Protein AF-A0A6V7W189-F1 (afdb_monomer)

Organism: Meloidogyne enterolobii (NCBI:txid390850)

pLDDT: mean 84.61, std 14.48, range [37.75, 97.0]

Sequence (142 aa):
MLSFCNDKYFLVFDYGCGKCDVLHPKNKCVDCDTGPLCNTEEFINKSKFCLWKTENMSKPVGMKRVCKDSCFVLRDKNGKVKLSCGKCLANNDTDCVECNTKYCNKESLVPKQCWGNNGTICKTSFETPCFVERMKNNTGID

Secondary structure (DSSP, 8-state):
-PPP-------SS---SS---SS--SS-B----SSTT---HHHHHHS-PPEEB-TT-SS-EE-SB--SS-EEEEE-TTS-EEEEES-----TT-EEEEE-STT---GGGSPEEEE-GGG-EEEE-TTS-------S-S----

Structure (mmCIF, N/CA/C/O backbone):
data_AF-A0A6V7W189-F1
#
_entry.id   AF-A0A6V7W189-F1
#
loop_
_atom_site.group_PDB
_atom_site.id
_atom_site.type_symbol
_atom_site.label_atom_id
_atom_site.label_alt_id
_atom_site.label_comp_id
_atom_site.label_asym_id
_atom_site.label_entity_id
_atom_site.label_seq_id
_atom_site.pdbx_PDB_ins_code
_atom_site.Cartn_x
_atom_site.Cartn_y
_atom_site.Cartn_z
_atom_site.occupancy
_atom_site.B_iso_or_equiv
_atom_site.auth_seq_id
_atom_site.auth_comp_id
_atom_site.auth_asym_id
_atom_site.auth_atom_id
_atom_site.pdbx_PDB_model_num
ATOM 1 N N . MET A 1 1 ? 33.769 1.623 -30.078 1.00 37.75 1 MET A N 1
ATOM 2 C CA . MET A 1 1 ? 33.622 2.624 -29.001 1.00 37.75 1 MET A CA 1
ATOM 3 C C . MET A 1 1 ? 32.171 2.545 -28.543 1.00 37.75 1 MET A C 1
ATOM 5 O O . MET A 1 1 ? 31.298 2.907 -29.318 1.00 37.75 1 MET A O 1
ATOM 9 N N . LEU A 1 2 ? 31.889 1.916 -27.397 1.00 42.19 2 LEU A N 1
ATOM 10 C CA . LEU A 1 2 ? 30.524 1.858 -26.860 1.00 42.19 2 LEU A CA 1
ATOM 11 C C . LEU A 1 2 ? 30.212 3.236 -26.271 1.00 42.19 2 LEU A C 1
ATOM 13 O O . LEU A 1 2 ? 30.966 3.716 -25.428 1.00 42.19 2 LEU A O 1
ATOM 17 N N . SER A 1 3 ? 29.167 3.892 -26.772 1.00 48.66 3 SER A N 1
ATOM 18 C CA . SER A 1 3 ? 28.699 5.157 -26.206 1.00 48.66 3 SER A CA 1
ATOM 19 C C . SER A 1 3 ? 28.114 4.888 -24.819 1.00 48.66 3 SER A C 1
ATOM 21 O O . SER A 1 3 ? 27.297 3.981 -24.652 1.00 48.66 3 SER A O 1
ATOM 23 N N . PHE A 1 4 ? 28.585 5.631 -23.820 1.00 54.16 4 PHE A N 1
ATOM 24 C CA . PHE A 1 4 ? 28.104 5.558 -22.446 1.00 54.16 4 PHE A CA 1
ATOM 25 C C . PHE A 1 4 ? 26.908 6.500 -22.307 1.00 54.16 4 PHE A C 1
ATOM 27 O O . PHE A 1 4 ? 27.005 7.663 -22.688 1.00 54.16 4 PHE A O 1
ATOM 34 N N . CYS A 1 5 ? 25.787 6.000 -21.776 1.00 55.62 5 CYS A N 1
ATOM 35 C CA . CYS A 1 5 ? 2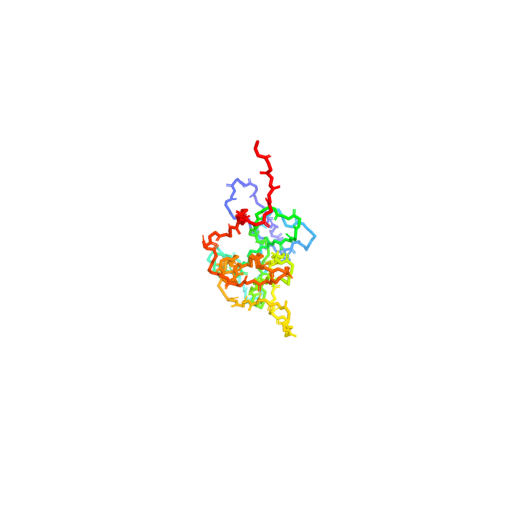4.604 6.804 -21.472 1.00 55.62 5 CYS A CA 1
ATOM 36 C C . CYS A 1 5 ? 24.998 7.995 -20.588 1.00 55.62 5 CYS A C 1
ATOM 38 O O . CYS A 1 5 ? 25.313 7.806 -19.414 1.00 55.62 5 CYS A O 1
ATOM 40 N N . ASN A 1 6 ? 25.009 9.206 -21.137 1.00 54.59 6 ASN A N 1
ATOM 41 C CA . ASN A 1 6 ? 24.989 10.424 -20.343 1.00 54.59 6 ASN A CA 1
ATOM 42 C C . ASN A 1 6 ? 24.537 11.590 -21.219 1.00 54.59 6 ASN A C 1
ATOM 44 O O . ASN A 1 6 ? 25.142 11.824 -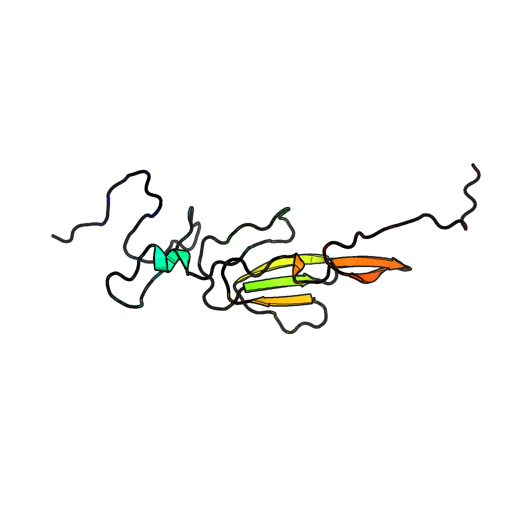22.257 1.00 54.59 6 ASN A O 1
ATOM 48 N N . ASP A 1 7 ? 23.522 12.325 -20.768 1.00 50.12 7 ASP A N 1
ATOM 49 C CA . ASP A 1 7 ? 23.608 13.781 -20.742 1.00 50.12 7 ASP A CA 1
ATOM 50 C C . ASP A 1 7 ? 22.628 14.369 -19.722 1.00 50.12 7 ASP A C 1
ATOM 52 O O . ASP A 1 7 ? 21.418 14.137 -19.733 1.00 50.12 7 ASP A O 1
ATOM 56 N N . LYS A 1 8 ? 23.216 15.143 -18.806 1.00 52.62 8 LYS A N 1
ATOM 57 C CA . LYS A 1 8 ? 22.559 15.933 -17.768 1.00 52.62 8 LYS A CA 1
ATOM 58 C C . LYS A 1 8 ? 21.697 17.023 -18.403 1.00 52.62 8 LYS A C 1
ATOM 60 O O . LYS A 1 8 ? 22.204 18.082 -18.761 1.00 52.62 8 LYS A O 1
ATOM 65 N N . TYR A 1 9 ? 20.389 16.826 -18.378 1.00 50.81 9 TYR A N 1
ATOM 66 C CA . TYR A 1 9 ? 19.412 17.912 -18.393 1.00 50.81 9 TYR A CA 1
ATOM 67 C C . TYR A 1 9 ? 18.425 17.709 -17.241 1.00 50.81 9 TYR A C 1
ATOM 69 O O . TYR A 1 9 ? 18.381 16.642 -16.628 1.00 50.81 9 TYR A O 1
ATOM 77 N N . PHE A 1 10 ? 17.645 18.739 -16.911 1.00 47.72 10 PHE A N 1
ATOM 78 C CA . PHE A 1 10 ? 16.499 18.618 -16.008 1.00 47.72 10 PHE A CA 1
ATOM 79 C C . PHE A 1 10 ? 15.421 17.770 -16.703 1.00 47.72 10 PHE A C 1
ATOM 81 O O . PHE A 1 10 ? 14.459 18.288 -17.262 1.00 47.72 10 PHE A O 1
ATOM 88 N N . LEU A 1 11 ? 15.651 16.461 -16.772 1.00 56.91 11 LEU A N 1
ATOM 89 C CA . LEU A 1 11 ? 14.781 15.510 -17.444 1.00 56.91 11 LEU A CA 1
ATOM 90 C C . LEU A 1 11 ? 13.795 14.932 -16.431 1.00 56.91 11 LEU A C 1
ATOM 92 O O . LEU A 1 11 ? 14.150 14.603 -15.299 1.00 56.91 11 LEU A O 1
ATOM 96 N N . VAL A 1 12 ? 12.540 14.796 -16.860 1.00 71.94 12 VAL A N 1
ATOM 97 C CA . VAL A 1 12 ? 11.480 14.118 -16.095 1.00 71.94 12 VAL A CA 1
ATOM 98 C C . VAL A 1 12 ? 11.808 12.625 -15.917 1.00 71.94 12 VAL A C 1
ATOM 100 O O . VAL A 1 12 ? 11.427 12.028 -14.909 1.00 71.94 12 VAL A O 1
ATOM 103 N N . PHE A 1 13 ? 12.568 12.048 -16.855 1.00 78.75 13 PHE A N 1
ATOM 104 C CA . PHE A 1 13 ? 13.028 10.661 -16.850 1.00 78.75 13 PHE A CA 1
ATOM 105 C C . PHE A 1 13 ? 14.521 10.580 -17.173 1.00 78.75 13 PHE A C 1
ATOM 107 O O . PHE A 1 13 ? 15.000 11.260 -18.077 1.00 78.75 13 PHE A O 1
ATOM 114 N N . ASP A 1 14 ? 15.234 9.730 -16.437 1.00 83.44 14 ASP A N 1
ATOM 115 C CA . ASP A 1 14 ? 16.640 9.405 -16.673 1.00 83.44 14 ASP A CA 1
ATOM 116 C C . ASP A 1 14 ? 16.738 7.936 -17.101 1.00 83.44 14 ASP A C 1
ATOM 118 O O . ASP A 1 14 ? 16.090 7.066 -16.508 1.00 83.44 14 ASP A O 1
ATOM 122 N N . TYR A 1 15 ? 17.512 7.672 -18.151 1.00 85.38 15 TYR A N 1
ATOM 123 C CA . TYR A 1 15 ? 17.601 6.373 -18.813 1.00 85.38 15 TYR A CA 1
ATOM 124 C C . TYR A 1 15 ? 19.037 5.867 -18.745 1.00 85.38 15 TYR A C 1
ATOM 126 O O . TYR A 1 15 ? 19.980 6.588 -19.061 1.00 85.38 15 TYR A O 1
ATOM 134 N N . GLY A 1 16 ? 19.217 4.597 -18.398 1.00 85.69 16 GLY A N 1
ATOM 135 C CA . GLY A 1 16 ? 20.548 4.016 -18.314 1.00 85.69 16 GLY A CA 1
ATOM 136 C C . GLY A 1 16 ? 20.536 2.498 -18.299 1.00 85.69 16 GLY A C 1
ATOM 137 O O . GLY A 1 16 ? 19.493 1.857 -18.426 1.00 85.69 16 GLY A O 1
ATOM 138 N N . CYS A 1 17 ? 21.730 1.939 -18.143 1.00 86.69 17 CYS A N 1
ATOM 139 C CA . CYS A 1 17 ? 21.960 0.505 -18.052 1.00 86.69 17 CYS A CA 1
ATOM 140 C C . CYS A 1 17 ? 22.080 0.054 -16.589 1.00 86.69 17 CYS A C 1
ATOM 142 O O . CYS A 1 17 ? 22.507 0.817 -15.724 1.00 86.69 17 CYS A O 1
ATOM 144 N N . GLY A 1 18 ? 21.801 -1.226 -16.338 1.00 86.00 18 GLY A N 1
ATOM 145 C CA . GLY A 1 18 ? 21.944 -1.846 -15.020 1.00 86.00 18 GLY A CA 1
ATOM 146 C C . GLY A 1 18 ? 20.637 -1.898 -14.232 1.00 86.00 18 GLY A C 1
ATOM 147 O O . GLY A 1 18 ? 19.555 -1.702 -14.779 1.00 86.00 18 GLY A O 1
ATOM 148 N N . LYS A 1 19 ? 20.748 -2.226 -12.941 1.00 85.81 19 LYS A N 1
ATOM 149 C CA . LYS A 1 19 ? 19.609 -2.268 -12.018 1.00 85.81 19 LYS A CA 1
ATOM 150 C C . LYS A 1 19 ? 19.514 -0.957 -11.249 1.00 85.81 19 LYS A C 1
ATOM 152 O O . LYS A 1 19 ? 20.530 -0.340 -10.936 1.00 85.81 19 LYS A O 1
ATOM 157 N N . CYS A 1 20 ? 18.304 -0.590 -10.861 1.00 83.94 20 CYS A N 1
ATOM 158 C CA . CYS A 1 20 ? 18.021 0.393 -9.841 1.00 83.94 20 CYS A CA 1
ATOM 159 C C . CYS A 1 20 ? 18.914 0.140 -8.623 1.00 83.94 20 CYS A C 1
ATOM 161 O O . CYS A 1 20 ? 19.127 -1.007 -8.216 1.00 83.94 20 CYS A O 1
ATOM 163 N N . ASP A 1 21 ? 19.380 1.209 -7.984 1.00 73.25 21 ASP A N 1
ATOM 164 C CA . ASP A 1 21 ? 20.149 1.112 -6.744 1.00 73.25 21 ASP A CA 1
ATOM 165 C C . ASP A 1 21 ? 19.240 0.675 -5.584 1.00 73.25 21 ASP A C 1
ATOM 167 O O . ASP A 1 21 ? 18.110 1.163 -5.433 1.00 73.25 21 ASP A O 1
ATOM 171 N N . VAL A 1 22 ? 19.680 -0.352 -4.853 1.00 62.09 22 VAL A N 1
ATOM 172 C CA . VAL A 1 22 ? 18.934 -1.054 -3.795 1.00 62.09 22 VAL A CA 1
ATOM 173 C C . VAL A 1 22 ? 18.961 -0.279 -2.494 1.00 62.09 22 VAL A C 1
ATOM 175 O O . VAL A 1 22 ? 18.016 -0.382 -1.715 1.00 62.09 22 VAL A O 1
ATOM 178 N N . LEU A 1 23 ? 20.007 0.516 -2.278 1.00 51.78 23 LEU A N 1
ATOM 179 C CA . LEU A 1 23 ? 20.241 1.129 -0.985 1.00 51.78 23 LEU A CA 1
ATOM 180 C C . LEU A 1 23 ? 19.390 2.388 -0.832 1.00 51.78 23 LEU A C 1
ATOM 182 O O . LEU A 1 23 ? 18.564 2.427 0.075 1.00 51.78 23 LEU A O 1
ATOM 186 N N . HIS A 1 24 ? 19.461 3.360 -1.750 1.00 52.66 24 HIS A N 1
ATOM 187 C CA . HIS A 1 24 ? 18.696 4.610 -1.621 1.00 52.66 24 HIS A CA 1
ATOM 188 C C . HIS A 1 24 ? 18.276 5.219 -2.971 1.00 52.66 24 HIS A C 1
ATOM 190 O O . HIS A 1 24 ? 18.857 6.217 -3.408 1.00 52.66 24 HIS A O 1
ATOM 196 N N . PRO A 1 25 ? 17.221 4.711 -3.634 1.00 62.19 25 PRO A N 1
ATOM 197 C CA . PRO A 1 25 ? 16.702 5.378 -4.821 1.00 62.19 25 PRO A CA 1
ATOM 198 C C . PRO A 1 25 ? 16.246 6.801 -4.453 1.00 62.19 25 PRO A C 1
ATOM 200 O O . PRO A 1 25 ? 15.433 7.010 -3.546 1.00 62.19 25 PRO A O 1
ATOM 203 N N . LYS A 1 26 ? 16.780 7.818 -5.136 1.00 70.81 26 LYS A N 1
ATOM 204 C CA . LYS A 1 26 ? 16.322 9.211 -4.978 1.00 70.81 26 LYS A CA 1
ATOM 205 C C . LYS A 1 26 ? 14.964 9.418 -5.653 1.00 70.81 26 LYS A C 1
ATOM 207 O O . LYS A 1 26 ? 14.094 10.048 -5.057 1.00 70.81 26 LYS A O 1
ATOM 212 N N . ASN A 1 27 ? 14.759 8.767 -6.798 1.00 81.94 27 ASN A N 1
ATOM 213 C CA . ASN A 1 27 ? 13.568 8.851 -7.644 1.00 81.94 27 ASN A CA 1
ATOM 214 C C . ASN A 1 27 ? 12.925 7.473 -7.855 1.00 81.94 27 ASN A C 1
ATOM 216 O O . ASN A 1 27 ? 13.490 6.454 -7.455 1.00 81.94 27 ASN A O 1
ATOM 220 N N . LYS A 1 28 ? 11.737 7.441 -8.472 1.00 88.06 28 LYS A N 1
ATOM 221 C CA . LYS A 1 28 ? 11.106 6.182 -8.889 1.00 88.06 28 LYS A CA 1
ATOM 222 C C . LYS A 1 28 ? 11.982 5.488 -9.925 1.00 88.06 28 LYS A C 1
ATOM 224 O O . LYS A 1 28 ? 12.478 6.143 -10.832 1.00 88.06 28 LYS A O 1
ATOM 229 N N . CYS A 1 29 ? 12.141 4.182 -9.786 1.00 88.44 29 CYS A N 1
ATOM 230 C CA . CYS A 1 29 ? 13.005 3.389 -10.639 1.00 88.44 29 CYS A CA 1
ATOM 231 C C . CYS A 1 29 ? 12.409 1.993 -10.848 1.00 88.44 29 CYS A C 1
ATOM 233 O O . CYS A 1 29 ? 11.815 1.418 -9.926 1.00 88.44 29 CYS A O 1
ATOM 235 N N . VAL A 1 30 ? 12.558 1.469 -12.065 1.00 89.88 30 VAL A N 1
ATOM 236 C CA . VAL A 1 30 ? 12.108 0.132 -12.461 1.00 89.88 30 VAL A CA 1
ATOM 237 C C . VAL A 1 30 ? 13.187 -0.521 -13.315 1.00 89.88 30 VAL A C 1
ATOM 239 O O . VAL A 1 30 ? 13.644 0.075 -14.286 1.00 89.88 30 VAL A O 1
ATOM 242 N N . ASP A 1 31 ? 13.550 -1.750 -12.961 1.00 89.88 31 ASP A N 1
ATOM 243 C CA . ASP A 1 31 ? 14.388 -2.610 -13.796 1.00 89.88 31 ASP A CA 1
ATOM 244 C C . ASP A 1 31 ? 13.519 -3.219 -14.900 1.00 89.88 31 ASP A C 1
ATOM 246 O O . ASP A 1 31 ? 12.435 -3.731 -14.607 1.00 89.88 31 ASP A O 1
ATOM 250 N N . CYS A 1 32 ? 13.988 -3.207 -16.146 1.00 88.75 32 CYS A N 1
ATOM 251 C CA . CYS A 1 32 ? 13.344 -3.925 -17.241 1.00 88.75 32 CYS A CA 1
ATOM 252 C C . CYS A 1 32 ? 14.331 -4.919 -17.864 1.00 88.75 32 CYS A C 1
ATOM 254 O O . CYS A 1 32 ? 15.485 -4.588 -18.125 1.00 88.75 32 CYS A O 1
ATOM 256 N N . ASP A 1 33 ? 13.878 -6.154 -18.064 1.00 89.38 33 ASP A N 1
ATOM 257 C CA . ASP A 1 33 ? 14.652 -7.260 -18.641 1.00 89.38 33 ASP A CA 1
ATOM 258 C C . ASP A 1 33 ? 13.859 -8.026 -19.716 1.00 89.38 33 ASP A C 1
ATOM 260 O O . ASP A 1 33 ? 14.262 -9.098 -20.159 1.00 89.38 33 ASP A O 1
ATOM 264 N N . THR A 1 34 ? 12.741 -7.458 -20.177 1.00 88.19 34 THR A N 1
ATOM 265 C CA . THR A 1 34 ? 11.815 -8.086 -21.132 1.00 88.19 34 THR A CA 1
ATOM 266 C C . THR A 1 34 ? 12.272 -8.018 -22.592 1.00 88.19 34 THR A C 1
ATOM 268 O O . THR A 1 34 ? 11.623 -8.604 -23.456 1.00 88.19 34 THR A O 1
ATOM 271 N N . GLY A 1 35 ? 13.369 -7.315 -22.890 1.00 91.44 35 GLY A N 1
ATOM 272 C CA . GLY A 1 35 ? 13.946 -7.212 -24.231 1.00 91.44 35 GLY A CA 1
ATOM 273 C C . GLY A 1 35 ? 14.738 -5.919 -24.455 1.00 91.44 35 GLY A C 1
ATOM 274 O O . GLY A 1 35 ? 14.834 -5.084 -23.553 1.00 91.44 35 GLY A O 1
ATOM 275 N N . PRO A 1 36 ? 15.317 -5.729 -25.654 1.00 93.06 36 PRO A N 1
ATOM 276 C CA . PRO A 1 36 ? 15.981 -4.481 -26.020 1.00 93.06 36 PRO A CA 1
ATOM 277 C C . PRO A 1 36 ? 15.027 -3.283 -25.925 1.00 93.06 36 PRO A C 1
ATOM 279 O O . PRO A 1 36 ? 13.850 -3.405 -26.255 1.00 93.06 36 PRO A O 1
ATOM 282 N N . LEU A 1 37 ? 15.548 -2.118 -25.519 1.00 91.50 37 LEU A N 1
ATOM 283 C CA . LEU A 1 37 ? 14.800 -0.849 -25.451 1.00 91.50 37 LEU A CA 1
ATOM 284 C C . LEU A 1 37 ? 13.531 -0.905 -24.565 1.00 91.50 37 LEU A C 1
ATOM 286 O O . LEU A 1 37 ? 12.564 -0.187 -24.806 1.00 91.50 37 LEU A O 1
ATOM 290 N N . CYS A 1 38 ? 13.521 -1.749 -23.527 1.00 93.25 38 CYS A N 1
ATOM 291 C CA . CYS A 1 38 ? 12.371 -1.927 -22.631 1.00 93.25 38 CYS A CA 1
ATOM 292 C C . CYS A 1 38 ? 12.122 -0.758 -21.657 1.00 93.25 38 CYS A C 1
ATOM 294 O O . CYS A 1 38 ? 11.052 -0.667 -21.053 1.00 93.25 38 CYS A O 1
ATOM 296 N N . ASN A 1 39 ? 13.101 0.128 -21.466 1.00 91.25 39 ASN A N 1
ATOM 297 C CA . ASN A 1 39 ? 13.097 1.188 -20.459 1.00 91.25 39 ASN A CA 1
ATOM 298 C C . ASN A 1 39 ? 12.354 2.434 -20.960 1.00 91.25 39 ASN A C 1
ATOM 300 O O . ASN A 1 39 ? 12.946 3.495 -21.113 1.00 91.25 39 ASN A O 1
ATOM 304 N N . THR A 1 40 ? 11.053 2.307 -21.226 1.00 91.69 40 THR A N 1
ATOM 305 C CA . THR A 1 40 ? 10.208 3.399 -21.737 1.00 91.69 40 THR A CA 1
ATOM 306 C C . THR A 1 40 ? 9.470 4.150 -20.621 1.00 91.69 40 THR A C 1
ATOM 308 O O . THR A 1 40 ? 9.240 3.619 -19.530 1.00 91.69 40 THR A O 1
ATOM 311 N N . GLU A 1 41 ? 9.021 5.380 -20.897 1.00 91.69 41 GLU A N 1
ATOM 312 C CA . GLU A 1 41 ? 8.167 6.149 -19.971 1.00 91.69 41 GLU A CA 1
ATOM 313 C C . GLU A 1 41 ? 6.863 5.416 -19.647 1.00 91.69 41 GLU A C 1
ATOM 315 O O . GLU A 1 41 ? 6.396 5.399 -18.506 1.00 91.69 41 GLU A O 1
ATOM 320 N N . GLU A 1 42 ? 6.266 4.779 -20.653 1.00 91.56 42 GLU A N 1
ATOM 321 C CA . GLU A 1 42 ? 5.055 3.984 -20.486 1.00 91.56 42 GLU A CA 1
ATOM 322 C C . GLU A 1 42 ? 5.281 2.845 -19.487 1.00 91.56 42 GLU A C 1
ATOM 324 O O . GLU A 1 42 ? 4.449 2.625 -18.601 1.00 91.56 42 GLU A O 1
ATOM 329 N N . PHE A 1 43 ? 6.429 2.169 -19.581 1.00 91.00 43 PHE A N 1
ATOM 330 C CA . PHE A 1 43 ? 6.777 1.059 -18.708 1.00 91.00 43 PHE A CA 1
ATOM 331 C C . PHE A 1 43 ? 6.843 1.492 -17.240 1.00 91.00 43 PHE A C 1
ATOM 333 O O . PHE A 1 43 ? 6.157 0.912 -16.392 1.00 91.00 43 PHE A O 1
ATOM 340 N N . ILE A 1 44 ? 7.577 2.562 -16.914 1.00 89.38 44 ILE A N 1
ATOM 341 C CA . ILE A 1 44 ? 7.630 3.080 -15.536 1.00 89.38 44 ILE A CA 1
ATOM 342 C C . ILE A 1 44 ? 6.274 3.637 -15.075 1.00 89.38 44 ILE A C 1
ATOM 344 O O . ILE A 1 44 ? 5.891 3.471 -13.915 1.00 89.38 44 ILE A O 1
ATOM 348 N N . ASN A 1 45 ? 5.493 4.252 -15.963 1.00 88.69 45 ASN A N 1
ATOM 349 C CA . ASN A 1 45 ? 4.195 4.809 -15.595 1.00 88.69 45 ASN A CA 1
ATOM 350 C C . ASN A 1 45 ? 3.156 3.729 -15.270 1.00 88.69 45 ASN A C 1
ATOM 352 O O . ASN A 1 45 ? 2.397 3.914 -14.308 1.00 88.69 45 ASN A O 1
ATOM 356 N N . LYS A 1 46 ? 3.164 2.609 -16.003 1.00 88.56 46 LYS A N 1
ATOM 357 C CA . LYS A 1 46 ? 2.297 1.437 -15.778 1.00 88.56 46 LYS A CA 1
ATOM 358 C C . LYS A 1 46 ? 2.818 0.482 -14.701 1.00 88.56 46 LYS A C 1
ATOM 360 O O . LYS A 1 46 ? 2.064 -0.360 -14.216 1.00 88.56 46 LYS A O 1
ATOM 365 N N . SER A 1 47 ? 4.077 0.624 -14.296 1.00 90.00 47 SER A N 1
ATOM 366 C CA . SER A 1 47 ? 4.687 -0.213 -13.266 1.00 90.00 47 SER A CA 1
ATOM 367 C C . SER A 1 47 ? 3.985 -0.103 -11.908 1.00 90.00 47 SER A C 1
ATOM 369 O O . SER A 1 47 ? 3.513 0.958 -11.481 1.00 90.00 47 SER A O 1
ATOM 371 N N . LYS A 1 48 ? 3.933 -1.236 -11.203 1.00 90.62 48 LYS A N 1
ATOM 372 C CA . LYS A 1 48 ? 3.247 -1.398 -9.917 1.00 90.62 48 LYS A CA 1
ATOM 373 C C . LYS A 1 48 ? 4.076 -0.840 -8.761 1.00 90.62 48 LYS A C 1
ATOM 375 O O . LYS A 1 48 ? 4.890 -1.536 -8.163 1.00 90.62 48 LYS A O 1
ATOM 380 N N . PHE A 1 49 ? 3.852 0.419 -8.417 1.00 93.31 49 PHE A N 1
ATOM 381 C CA . PHE A 1 49 ? 4.371 0.998 -7.176 1.00 93.31 49 PHE A CA 1
ATOM 382 C C . PHE A 1 49 ? 3.324 0.897 -6.073 1.00 93.31 49 PHE A C 1
ATOM 384 O O . PHE A 1 49 ? 2.163 1.206 -6.321 1.00 93.31 49 PHE A O 1
ATOM 391 N N . CYS A 1 50 ? 3.724 0.538 -4.856 1.00 95.56 50 CYS A N 1
ATOM 392 C CA . CYS A 1 50 ? 2.842 0.565 -3.690 1.00 95.56 50 CYS A CA 1
ATOM 393 C C . CYS A 1 50 ? 3.066 1.825 -2.851 1.00 95.56 50 CYS A C 1
ATOM 395 O O . CYS A 1 50 ? 4.067 2.534 -2.995 1.00 95.56 50 CYS A O 1
ATOM 397 N N . LEU A 1 51 ? 2.121 2.122 -1.967 1.00 96.25 51 LEU A N 1
ATOM 398 C CA . LEU A 1 51 ? 2.351 3.025 -0.848 1.00 96.25 51 LEU A CA 1
ATOM 399 C C . LEU A 1 51 ? 3.147 2.293 0.238 1.00 96.25 51 LEU A C 1
ATOM 401 O O . LEU A 1 51 ? 2.996 1.083 0.421 1.00 96.25 51 LEU A O 1
ATOM 405 N N . TRP A 1 52 ? 3.962 3.045 0.971 1.00 94.62 52 TRP A N 1
ATOM 406 C CA . TRP A 1 52 ? 4.725 2.584 2.121 1.00 94.62 52 TRP A CA 1
ATOM 407 C C . TRP A 1 52 ? 4.447 3.450 3.342 1.00 94.62 52 TRP A C 1
ATOM 409 O O . TRP A 1 52 ? 4.390 4.679 3.255 1.00 94.62 52 TRP A O 1
ATOM 419 N N . LYS A 1 53 ? 4.254 2.788 4.479 1.00 94.25 53 LYS A N 1
ATOM 420 C CA . LYS A 1 53 ? 4.045 3.410 5.785 1.00 94.25 53 LYS A CA 1
ATOM 421 C C . LYS A 1 53 ? 4.500 2.435 6.862 1.00 94.25 53 LYS A C 1
ATOM 423 O O . LYS A 1 53 ? 4.156 1.251 6.803 1.00 94.25 53 LYS A O 1
ATOM 428 N N . THR A 1 54 ? 5.234 2.945 7.841 1.00 88.75 54 THR A N 1
ATOM 429 C CA . THR A 1 54 ? 5.520 2.259 9.104 1.00 88.75 54 THR A CA 1
ATOM 430 C C . THR A 1 54 ? 4.765 2.937 10.243 1.00 88.75 54 THR A C 1
ATOM 432 O O . THR A 1 54 ? 4.213 4.025 10.078 1.00 88.75 54 THR A O 1
ATOM 435 N N . GLU A 1 55 ? 4.767 2.314 11.417 1.00 81.25 55 GLU A N 1
ATOM 436 C CA . GLU A 1 55 ? 4.131 2.850 12.627 1.00 81.25 55 GLU A CA 1
ATOM 437 C C . GLU A 1 55 ? 4.624 4.253 13.028 1.00 81.25 55 GLU A C 1
ATOM 439 O O . GLU A 1 55 ? 3.866 5.017 13.615 1.00 81.25 55 GLU A O 1
ATOM 444 N N . ASN A 1 56 ? 5.852 4.623 12.649 1.00 84.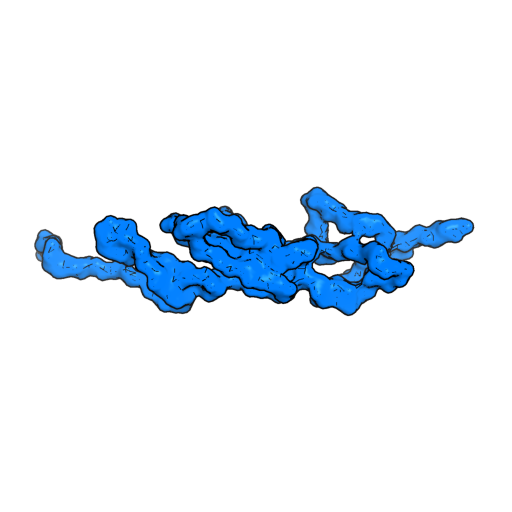00 56 ASN A N 1
ATOM 445 C CA . ASN A 1 56 ? 6.468 5.909 12.994 1.00 84.00 56 ASN A CA 1
ATOM 446 C C . ASN A 1 56 ? 6.164 7.025 11.978 1.00 84.00 56 ASN A C 1
ATOM 448 O O . ASN A 1 56 ? 6.642 8.149 12.125 1.00 84.00 56 ASN A O 1
ATOM 452 N N . MET A 1 57 ? 5.408 6.731 10.917 1.00 90.00 57 MET A N 1
ATOM 453 C CA . MET A 1 57 ? 5.119 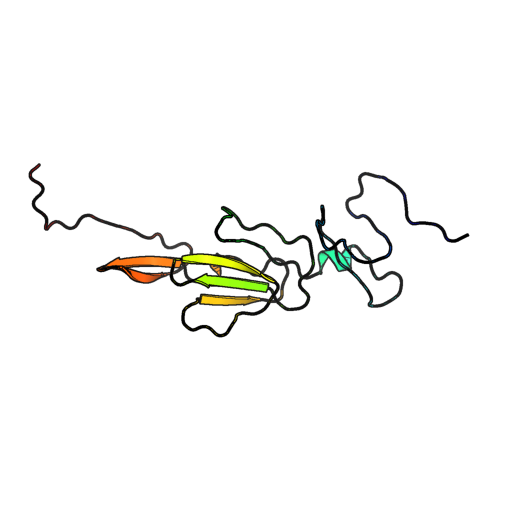7.682 9.846 1.00 90.00 57 MET A CA 1
ATOM 454 C C . MET A 1 57 ? 3.714 8.263 9.983 1.00 90.00 57 MET A C 1
ATOM 456 O O . MET A 1 57 ? 2.720 7.536 9.994 1.00 90.00 57 MET A O 1
ATOM 460 N N . SER A 1 58 ? 3.620 9.593 9.977 1.00 87.56 58 SER A N 1
ATOM 461 C CA . SER A 1 58 ? 2.335 10.302 10.025 1.00 87.56 58 SER A CA 1
ATOM 462 C C . SER A 1 58 ? 1.499 10.109 8.756 1.00 87.56 58 SER A C 1
ATOM 464 O O . SER A 1 58 ? 0.271 10.095 8.820 1.00 87.56 58 SER A O 1
ATOM 466 N N . LYS A 1 59 ? 2.144 9.938 7.595 1.00 90.94 59 LYS A N 1
ATOM 467 C CA . LYS A 1 59 ? 1.489 9.781 6.289 1.00 90.94 59 LYS A CA 1
ATOM 468 C C . LYS A 1 59 ? 2.199 8.723 5.441 1.00 90.94 59 LYS A C 1
ATOM 470 O O . LYS A 1 59 ? 3.416 8.576 5.561 1.00 90.94 59 LYS A O 1
ATOM 475 N N . PRO A 1 60 ? 1.471 7.995 4.577 1.00 93.69 60 PRO A N 1
ATOM 476 C CA . PRO A 1 60 ? 2.091 7.089 3.623 1.00 93.69 60 PRO A CA 1
ATOM 477 C C . PRO A 1 60 ? 2.862 7.863 2.547 1.00 93.69 60 PRO A C 1
ATOM 479 O O . PRO A 1 60 ? 2.470 8.960 2.149 1.00 93.69 60 PRO A O 1
ATOM 482 N N . VAL A 1 61 ? 3.928 7.258 2.033 1.00 93.00 61 VAL A N 1
ATOM 483 C CA . VAL A 1 61 ? 4.705 7.769 0.894 1.00 93.00 61 VAL A CA 1
ATOM 484 C C . VAL A 1 61 ? 4.678 6.759 -0.245 1.00 93.00 61 VAL A C 1
ATOM 486 O O . VAL A 1 61 ? 4.564 5.556 -0.023 1.00 93.00 61 VAL A O 1
ATOM 489 N N . GLY A 1 62 ? 4.788 7.224 -1.488 1.00 91.31 62 GLY A N 1
ATOM 490 C CA . GLY A 1 62 ? 4.934 6.317 -2.624 1.00 91.31 62 GLY A CA 1
ATOM 491 C C . GLY A 1 62 ? 6.297 5.628 -2.591 1.00 91.31 62 GLY A C 1
ATOM 492 O O . GLY A 1 62 ? 7.325 6.301 -2.510 1.00 91.31 62 GLY A O 1
ATOM 493 N N . MET A 1 63 ? 6.320 4.298 -2.695 1.00 89.62 63 MET A N 1
ATOM 494 C CA . MET A 1 63 ? 7.573 3.569 -2.867 1.00 89.62 63 MET A CA 1
ATOM 495 C C . MET A 1 63 ? 8.260 4.006 -4.157 1.00 89.62 63 MET A C 1
ATOM 497 O O . MET A 1 63 ? 7.620 4.311 -5.167 1.00 89.62 63 MET A O 1
ATOM 501 N N . LYS A 1 64 ? 9.590 4.022 -4.107 1.00 88.12 64 LYS A N 1
ATOM 502 C CA . LYS A 1 64 ? 10.446 4.397 -5.235 1.00 88.12 64 LYS A CA 1
ATOM 503 C C . LYS A 1 64 ? 10.861 3.205 -6.094 1.00 88.12 64 LYS A C 1
ATOM 505 O O . LYS A 1 64 ? 11.440 3.396 -7.153 1.00 88.12 64 LYS A O 1
ATOM 510 N N . ARG A 1 65 ? 10.545 1.986 -5.662 1.00 85.44 65 ARG A N 1
ATOM 511 C CA . ARG A 1 65 ? 10.768 0.751 -6.415 1.00 85.44 65 ARG A CA 1
ATOM 512 C C . ARG A 1 65 ? 9.454 0.059 -6.705 1.00 85.44 65 ARG A C 1
ATOM 514 O O . ARG A 1 65 ? 8.514 0.160 -5.913 1.00 85.44 65 ARG A O 1
ATOM 521 N N . VAL A 1 66 ? 9.426 -0.640 -7.833 1.00 88.44 66 VAL A N 1
ATOM 522 C CA . VAL A 1 66 ? 8.305 -1.495 -8.210 1.00 88.44 66 VAL A CA 1
ATOM 523 C C . VAL A 1 66 ? 8.186 -2.671 -7.238 1.00 88.44 66 VAL A C 1
ATOM 525 O O . VAL A 1 66 ? 9.190 -3.226 -6.787 1.00 88.44 66 VAL A O 1
ATOM 528 N N . CYS A 1 67 ? 6.957 -3.067 -6.936 1.00 87.69 67 CYS A N 1
ATOM 529 C CA . CYS A 1 67 ? 6.662 -4.299 -6.223 1.00 87.69 67 CYS A CA 1
ATOM 530 C C . CYS A 1 67 ? 6.366 -5.389 -7.255 1.00 87.69 67 CYS A C 1
ATOM 532 O O . CYS A 1 67 ? 5.486 -5.217 -8.098 1.00 87.69 67 CYS A O 1
ATOM 534 N N . LYS A 1 68 ? 7.122 -6.493 -7.211 1.00 82.25 68 LYS A N 1
ATOM 535 C CA . LYS A 1 68 ? 6.982 -7.593 -8.181 1.00 82.25 68 LYS A CA 1
ATOM 536 C C . LYS A 1 68 ? 5.694 -8.399 -7.979 1.00 82.25 68 LYS A C 1
ATOM 538 O O . LYS A 1 68 ? 5.087 -8.811 -8.962 1.00 82.25 68 LYS A O 1
ATOM 543 N N . ASP A 1 69 ? 5.270 -8.559 -6.727 1.00 84.88 69 ASP A N 1
ATOM 544 C CA . ASP A 1 69 ? 4.052 -9.286 -6.358 1.00 84.88 69 ASP A CA 1
ATOM 545 C C . ASP A 1 69 ? 2.829 -8.343 -6.316 1.00 84.88 69 ASP A C 1
ATOM 547 O O . ASP A 1 69 ? 2.396 -7.798 -7.336 1.00 84.88 69 ASP A O 1
ATOM 551 N N . SER A 1 70 ? 2.287 -8.137 -5.115 1.00 93.19 70 SER A N 1
ATOM 552 C CA . SER A 1 70 ? 1.137 -7.300 -4.779 1.00 93.19 70 SER A CA 1
ATOM 553 C C . SER A 1 70 ? 1.535 -6.167 -3.829 1.00 93.19 70 SER A C 1
ATOM 555 O O . SER A 1 70 ? 2.653 -6.116 -3.306 1.00 93.19 70 SER A O 1
ATOM 557 N N . CYS A 1 71 ? 0.607 -5.248 -3.597 1.00 96.38 71 CYS A N 1
ATOM 558 C CA . CYS A 1 71 ? 0.628 -4.339 -2.462 1.00 96.38 71 CYS A CA 1
ATOM 559 C C . CYS A 1 71 ? -0.266 -4.892 -1.357 1.00 96.38 71 CYS A C 1
ATOM 561 O O . CYS A 1 71 ? -1.306 -5.478 -1.656 1.00 96.38 71 CYS A O 1
ATOM 563 N N . PHE A 1 72 ? 0.061 -4.598 -0.101 1.00 96.12 72 PHE A N 1
ATOM 564 C CA . PHE A 1 72 ? -0.868 -4.809 1.001 1.00 96.12 72 PHE A CA 1
ATOM 565 C C . PHE A 1 72 ? -1.004 -3.571 1.883 1.00 96.12 72 PHE A C 1
ATOM 567 O O . PHE A 1 72 ? -0.105 -2.720 1.969 1.00 96.12 72 PHE A O 1
ATOM 574 N N . VAL A 1 73 ? -2.146 -3.498 2.552 1.00 96.12 73 VAL A N 1
ATOM 575 C CA . VAL A 1 73 ? -2.394 -2.643 3.707 1.00 96.12 73 VAL A CA 1
ATOM 576 C C . VAL A 1 73 ? -2.888 -3.521 4.843 1.00 96.12 73 VAL A C 1
ATOM 578 O O . VAL A 1 73 ? -3.732 -4.388 4.639 1.00 96.12 73 VAL A O 1
ATOM 581 N N . LEU A 1 74 ? -2.325 -3.309 6.025 1.00 94.88 74 LEU A N 1
ATOM 582 C CA . LEU A 1 74 ? -2.621 -4.080 7.220 1.00 94.88 74 LEU A CA 1
ATOM 583 C C . LEU A 1 74 ? -2.857 -3.135 8.390 1.00 94.88 74 LEU A C 1
ATOM 585 O O . LEU A 1 74 ? -2.071 -2.206 8.582 1.00 94.88 74 LEU A O 1
ATOM 589 N N . ARG A 1 75 ? -3.897 -3.400 9.182 1.00 93.62 75 ARG A N 1
ATOM 590 C CA . ARG A 1 75 ? -4.085 -2.827 10.516 1.00 93.62 75 ARG A CA 1
ATOM 591 C C . ARG A 1 75 ? -3.967 -3.937 11.556 1.00 93.62 75 ARG A C 1
ATOM 593 O O . ARG A 1 75 ? -4.645 -4.958 11.451 1.00 93.62 75 ARG A O 1
ATOM 600 N N . ASP A 1 76 ? -3.082 -3.745 12.528 1.00 91.75 76 ASP A N 1
ATOM 601 C CA . ASP A 1 76 ? -2.921 -4.684 13.637 1.00 91.75 76 ASP A CA 1
ATOM 602 C C . ASP A 1 76 ? -4.002 -4.490 14.715 1.00 91.75 76 ASP A C 1
ATOM 604 O O . ASP A 1 76 ? -4.828 -3.578 14.647 1.00 91.75 76 ASP A O 1
ATOM 608 N N . LYS A 1 77 ? -3.999 -5.354 15.732 1.00 89.94 77 LYS A N 1
ATOM 609 C CA . LYS A 1 77 ? -4.930 -5.288 16.870 1.00 89.94 77 LYS A CA 1
ATOM 610 C C . LYS A 1 77 ? -4.810 -4.031 17.744 1.00 89.94 77 LYS A C 1
ATOM 612 O O . LYS A 1 77 ? -5.688 -3.784 18.561 1.00 89.94 77 LYS A O 1
ATOM 617 N N . ASN A 1 78 ? -3.729 -3.264 17.596 1.00 89.69 78 ASN A N 1
ATOM 618 C CA . ASN A 1 78 ? -3.472 -2.028 18.337 1.00 89.69 78 ASN A CA 1
ATOM 619 C C . ASN A 1 78 ? -3.786 -0.782 17.491 1.00 89.69 78 ASN A C 1
ATOM 621 O O . ASN A 1 78 ? -3.421 0.333 17.865 1.00 89.69 78 ASN A O 1
ATOM 625 N N . GLY A 1 79 ? -4.394 -0.956 16.316 1.00 90.56 79 GLY A N 1
ATOM 626 C CA . GLY A 1 79 ? -4.720 0.126 15.398 1.00 90.56 79 GLY A CA 1
ATOM 627 C C . GLY A 1 79 ? -3.551 0.618 14.551 1.00 90.56 79 GLY A C 1
ATOM 628 O O . GLY A 1 79 ? -3.751 1.544 13.759 1.00 90.56 79 GLY A O 1
ATOM 629 N N . LYS A 1 80 ? -2.358 0.018 14.651 1.00 92.12 80 LYS A N 1
ATOM 630 C CA . LYS A 1 80 ? -1.191 0.425 13.859 1.00 92.12 80 LYS A CA 1
ATOM 631 C C . LYS A 1 80 ? -1.335 -0.052 12.425 1.00 92.12 80 LYS A C 1
ATOM 633 O O . LYS A 1 80 ? -1.736 -1.184 12.169 1.00 92.12 80 LYS A O 1
ATOM 638 N N . VAL A 1 81 ? -0.967 0.813 11.482 1.00 93.06 81 VAL A N 1
ATOM 639 C CA . VAL A 1 81 ? -1.124 0.550 10.049 1.00 93.06 81 VAL A CA 1
ATOM 640 C C . VAL A 1 81 ? 0.224 0.384 9.371 1.00 93.06 81 VAL A C 1
ATOM 642 O O . VAL A 1 81 ? 1.114 1.221 9.526 1.00 93.06 81 VAL A O 1
ATOM 645 N N . LYS A 1 82 ? 0.335 -0.659 8.549 1.00 94.69 82 LYS A N 1
ATOM 646 C CA . LYS A 1 82 ? 1.478 -0.926 7.679 1.00 94.69 82 LYS A CA 1
ATOM 647 C C . LYS A 1 82 ? 1.033 -1.002 6.223 1.00 94.69 82 LYS A C 1
ATOM 649 O O . LYS A 1 82 ? 0.050 -1.662 5.901 1.00 94.69 82 LYS A O 1
ATOM 654 N N . LEU A 1 83 ? 1.784 -0.340 5.347 1.00 95.94 83 LEU A N 1
ATOM 655 C CA . LEU A 1 83 ? 1.607 -0.373 3.894 1.00 95.94 83 LEU A CA 1
ATOM 656 C C . LEU A 1 83 ? 2.938 -0.810 3.276 1.00 95.94 83 LEU A C 1
ATOM 658 O O . LEU A 1 83 ? 3.979 -0.268 3.657 1.00 95.94 83 LEU A O 1
ATOM 662 N N . SER A 1 84 ? 2.941 -1.790 2.371 1.00 94.44 84 SER A N 1
ATOM 663 C CA . SER A 1 84 ? 4.176 -2.280 1.737 1.00 94.44 84 SER A CA 1
ATOM 664 C C . SER A 1 84 ? 3.896 -3.110 0.476 1.00 94.44 84 SER A C 1
ATOM 666 O O . SER A 1 84 ? 2.753 -3.478 0.201 1.00 94.44 84 SER A O 1
ATOM 668 N N . CYS A 1 85 ? 4.957 -3.436 -0.273 1.00 94.25 85 CYS A N 1
ATOM 669 C CA . CYS A 1 85 ? 4.962 -4.584 -1.180 1.00 94.25 85 CYS A CA 1
ATOM 670 C C . CYS A 1 85 ? 4.738 -5.887 -0.399 1.00 94.25 85 CYS A C 1
ATOM 672 O O . CYS A 1 85 ? 5.211 -6.013 0.736 1.00 94.25 85 CYS A O 1
ATOM 674 N N . GLY A 1 86 ? 4.136 -6.870 -1.058 1.00 92.94 86 GLY A N 1
ATOM 675 C CA . GLY A 1 86 ? 3.959 -8.230 -0.571 1.00 92.94 86 GLY A CA 1
ATOM 676 C C . GLY A 1 86 ? 2.491 -8.621 -0.453 1.00 92.94 86 GLY A C 1
ATOM 677 O O . GLY A 1 86 ? 1.589 -7.893 -0.877 1.00 92.94 86 GLY A O 1
ATOM 678 N N . LYS A 1 87 ? 2.282 -9.788 0.142 1.00 92.62 87 LYS A N 1
ATOM 679 C CA . LYS A 1 87 ? 0.973 -10.381 0.411 1.00 92.62 87 LYS A CA 1
ATOM 680 C C . LYS A 1 87 ? 0.622 -10.259 1.889 1.00 92.62 87 LYS A C 1
ATOM 682 O O . LYS A 1 87 ? 1.504 -10.065 2.729 1.00 92.62 87 LYS A O 1
ATOM 687 N N . CYS A 1 88 ? -0.657 -10.384 2.198 1.00 91.19 88 CYS A N 1
ATOM 688 C CA . CYS A 1 88 ? -1.126 -10.550 3.558 1.00 91.19 88 CYS A CA 1
ATOM 689 C C . CYS A 1 88 ? -0.613 -11.882 4.107 1.00 91.19 88 CYS A C 1
ATOM 691 O O . CYS A 1 88 ? -0.685 -12.922 3.454 1.00 91.19 88 CYS A O 1
ATOM 693 N N . LEU A 1 89 ? -0.080 -11.853 5.326 1.00 84.56 89 LEU A N 1
ATOM 694 C CA . LEU A 1 89 ? 0.200 -13.079 6.063 1.00 84.56 89 LEU A CA 1
ATOM 695 C C . LEU A 1 89 ? -1.116 -13.573 6.663 1.00 84.56 89 LEU A C 1
ATOM 697 O O . LEU A 1 89 ? -1.893 -12.764 7.170 1.00 84.56 89 LEU A O 1
ATOM 701 N N . ALA A 1 90 ? -1.365 -14.881 6.611 1.00 73.19 90 ALA A N 1
ATOM 702 C CA . ALA A 1 90 ? -2.534 -15.480 7.244 1.00 73.19 90 ALA A CA 1
ATOM 703 C C . ALA A 1 90 ? -2.411 -15.342 8.770 1.00 73.19 90 ALA A C 1
ATOM 705 O O . ALA A 1 90 ? -1.760 -16.154 9.420 1.00 73.19 90 ALA A O 1
ATOM 706 N N . ASN A 1 91 ? -2.997 -14.281 9.323 1.00 76.06 91 ASN A N 1
ATOM 707 C CA . ASN A 1 91 ? -3.049 -14.003 10.753 1.00 76.06 91 ASN A CA 1
ATOM 708 C C . ASN A 1 91 ? -4.447 -13.505 11.122 1.00 76.06 91 ASN A C 1
ATOM 710 O O . ASN A 1 91 ? -4.930 -12.521 10.563 1.00 76.06 91 ASN A O 1
ATOM 714 N N . ASN A 1 92 ? -5.067 -14.161 12.103 1.00 67.69 92 ASN A N 1
ATOM 715 C CA . ASN A 1 92 ? -6.435 -13.855 12.537 1.00 67.69 92 ASN A CA 1
ATOM 716 C C . ASN A 1 92 ? -6.552 -12.518 13.297 1.00 67.69 92 ASN A C 1
ATOM 718 O O . ASN A 1 92 ? -7.641 -11.959 13.391 1.00 67.69 92 ASN A O 1
ATOM 722 N N . ASP A 1 93 ? -5.435 -11.977 13.790 1.00 76.31 93 ASP A N 1
ATOM 723 C CA . ASP A 1 93 ? -5.387 -10.754 14.608 1.00 76.31 93 ASP A CA 1
ATOM 724 C C . ASP A 1 93 ? -5.185 -9.465 13.788 1.00 76.31 93 ASP A C 1
ATOM 726 O O . ASP A 1 93 ? -4.869 -8.407 14.341 1.00 76.31 93 ASP A O 1
ATOM 730 N N . THR A 1 94 ? -5.305 -9.538 12.461 1.00 86.12 94 THR A N 1
ATOM 731 C CA . THR A 1 94 ? -5.016 -8.405 11.576 1.00 86.12 94 THR A CA 1
ATOM 732 C C . THR A 1 94 ? -6.067 -8.253 10.493 1.00 86.12 94 THR A C 1
ATOM 734 O O . THR A 1 94 ? -6.425 -9.223 9.831 1.00 86.12 94 THR A O 1
ATOM 737 N N . ASP A 1 95 ? -6.510 -7.020 10.263 1.00 93.69 95 ASP A N 1
ATOM 738 C CA . ASP A 1 95 ? -7.275 -6.679 9.068 1.00 93.69 95 ASP A CA 1
ATOM 739 C C . ASP A 1 95 ? -6.281 -6.403 7.945 1.00 93.69 95 ASP A C 1
ATOM 741 O O . ASP A 1 95 ? -5.469 -5.482 8.058 1.00 93.69 95 ASP A O 1
ATOM 745 N N . CYS A 1 96 ? -6.309 -7.201 6.879 1.00 95.38 96 CYS A N 1
ATOM 746 C CA . CYS A 1 96 ? -5.354 -7.078 5.785 1.00 95.38 96 CYS A CA 1
ATOM 747 C C . CYS A 1 96 ? -6.036 -7.195 4.423 1.00 95.38 96 CYS A C 1
ATOM 749 O O . CYS A 1 96 ? -6.873 -8.070 4.210 1.00 95.38 96 CYS A O 1
ATOM 751 N N . VAL A 1 97 ? -5.663 -6.304 3.502 1.00 95.69 97 VAL A N 1
ATOM 752 C CA . VAL A 1 97 ? -6.166 -6.277 2.125 1.00 95.69 97 VAL A CA 1
ATOM 753 C C . VAL A 1 97 ? -4.995 -6.237 1.152 1.00 95.69 97 VAL A C 1
ATOM 755 O O . VAL A 1 97 ? -4.096 -5.400 1.281 1.00 95.69 97 VAL A O 1
ATOM 758 N N . GLU A 1 98 ? -5.037 -7.120 0.155 1.00 96.06 98 GLU 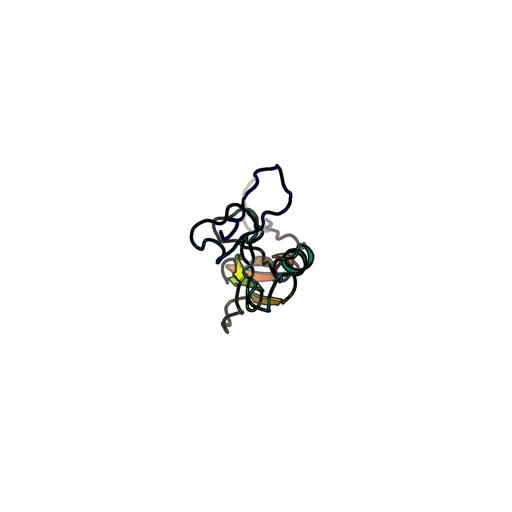A N 1
ATOM 759 C CA . GLU A 1 98 ? -4.107 -7.151 -0.975 1.00 96.06 98 GLU A CA 1
ATOM 760 C C . GLU A 1 98 ? -4.699 -6.457 -2.201 1.00 96.06 98 GLU A C 1
ATOM 762 O O . GLU A 1 98 ? -5.908 -6.475 -2.433 1.00 96.06 98 GLU A O 1
ATOM 767 N N . CYS A 1 99 ? -3.842 -5.867 -3.030 1.00 95.50 99 CYS A N 1
ATOM 768 C CA . CYS A 1 99 ? -4.245 -5.273 -4.298 1.00 95.50 99 CYS A CA 1
ATOM 769 C C . CYS A 1 99 ? -3.067 -5.204 -5.283 1.00 95.50 99 CYS A C 1
ATOM 771 O O . CYS A 1 99 ? -1.903 -5.282 -4.894 1.00 95.50 99 CYS A O 1
ATOM 773 N N . ASN A 1 100 ? -3.364 -5.059 -6.580 1.00 93.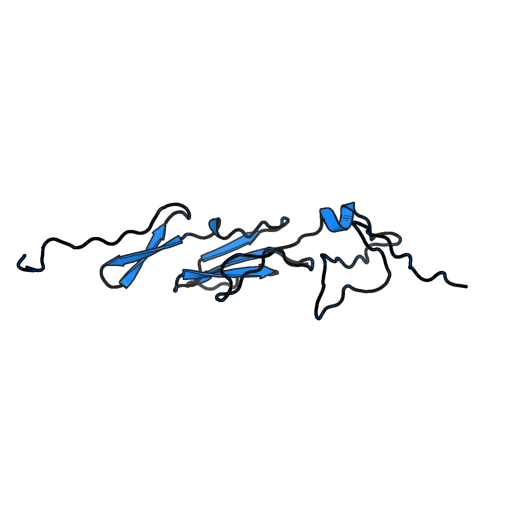50 100 ASN A N 1
ATOM 774 C CA . ASN A 1 100 ? -2.385 -5.286 -7.656 1.00 93.50 100 ASN A CA 1
ATOM 775 C C . ASN A 1 100 ? -2.206 -4.108 -8.627 1.00 93.50 100 ASN A C 1
ATOM 777 O O . ASN A 1 100 ? -1.596 -4.273 -9.686 1.00 93.50 100 ASN A O 1
ATOM 781 N N . THR A 1 101 ? -2.729 -2.928 -8.291 1.00 92.38 101 THR A N 1
ATOM 782 C CA . THR A 1 101 ? -2.615 -1.716 -9.115 1.00 92.38 101 THR A CA 1
ATOM 783 C C . THR A 1 101 ? -1.741 -0.657 -8.439 1.00 92.38 101 THR A C 1
ATOM 785 O O . THR A 1 101 ? -1.420 -0.731 -7.254 1.00 92.38 101 THR A O 1
ATOM 788 N N . LYS A 1 102 ? -1.296 0.339 -9.205 1.00 93.12 102 LYS A N 1
ATOM 789 C CA . LYS A 1 102 ? -0.412 1.402 -8.715 1.00 93.12 102 LYS A CA 1
ATOM 790 C C . LYS A 1 102 ? -1.064 2.178 -7.557 1.00 93.12 102 LYS A C 1
ATOM 792 O O . LYS A 1 102 ? -2.156 2.714 -7.707 1.00 93.12 102 LYS A O 1
ATOM 797 N N . TYR A 1 103 ? -0.369 2.255 -6.422 1.00 94.69 103 TYR A N 1
ATOM 798 C CA . TYR A 1 103 ? -0.771 2.923 -5.175 1.00 94.69 103 TYR A CA 1
ATOM 799 C C . TYR A 1 103 ? -2.135 2.483 -4.628 1.00 94.69 103 TYR A C 1
ATOM 801 O O . TYR A 1 103 ? -2.861 3.274 -4.024 1.00 94.69 103 TYR A O 1
ATOM 809 N N . CYS A 1 104 ? -2.493 1.220 -4.845 1.00 95.88 104 CYS A N 1
ATOM 810 C CA . CYS A 1 104 ? -3.813 0.710 -4.503 1.00 95.88 104 CYS A CA 1
ATOM 811 C C . CYS A 1 104 ? -4.037 0.516 -2.999 1.00 95.88 104 CYS A C 1
ATOM 813 O O . CYS A 1 104 ? -5.173 0.598 -2.547 1.00 95.88 104 CYS A O 1
ATOM 815 N N . ASN A 1 105 ? -2.981 0.288 -2.215 1.00 97.00 105 ASN A N 1
ATOM 816 C CA . ASN A 1 105 ? -3.049 -0.138 -0.816 1.00 97.00 105 ASN A CA 1
ATOM 817 C C . ASN A 1 105 ? -3.342 1.014 0.159 1.00 97.00 105 ASN A C 1
ATOM 819 O O . ASN A 1 105 ? -2.592 1.241 1.099 1.00 97.00 105 ASN A O 1
ATOM 823 N N . LYS A 1 106 ? -4.410 1.778 -0.071 1.00 96.75 106 LYS A N 1
ATOM 824 C CA . LYS A 1 106 ? -4.801 2.907 0.786 1.00 96.75 106 LYS A CA 1
ATOM 825 C C . LYS A 1 106 ? -5.229 2.431 2.176 1.00 96.75 106 LYS A C 1
ATOM 827 O O . LYS A 1 106 ? -5.863 1.391 2.312 1.00 96.75 106 LYS A O 1
ATOM 832 N N . GLU A 1 107 ? -4.955 3.244 3.198 1.00 95.06 107 GLU A N 1
ATOM 833 C CA . GLU A 1 107 ? -5.343 2.953 4.590 1.00 95.06 107 GLU A CA 1
ATOM 834 C C . GLU A 1 107 ? -6.856 2.738 4.762 1.00 95.06 107 GLU A C 1
ATOM 836 O O . GLU A 1 107 ? -7.270 1.921 5.577 1.00 95.06 107 GLU A O 1
ATOM 841 N N . SER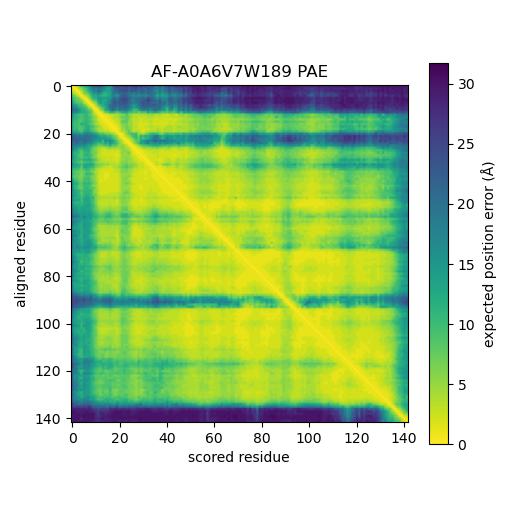 A 1 108 ? -7.673 3.411 3.951 1.00 95.00 108 SER A N 1
ATOM 842 C CA . SER A 1 108 ? -9.133 3.309 3.991 1.00 95.00 108 SER A CA 1
ATOM 843 C C . SER A 1 108 ? -9.700 1.951 3.569 1.00 95.00 108 SER A C 1
ATOM 845 O O . SER A 1 108 ? -10.898 1.733 3.719 1.00 95.00 108 SER A O 1
ATOM 847 N N . LEU A 1 109 ? -8.875 1.043 3.032 1.00 96.06 109 LEU A N 1
ATOM 848 C CA . LEU A 1 109 ? -9.316 -0.302 2.652 1.00 96.06 109 LEU A CA 1
ATOM 849 C C . LEU A 1 109 ? -9.462 -1.249 3.846 1.00 96.06 109 LEU A C 1
ATOM 851 O O . LEU A 1 109 ? -10.139 -2.265 3.724 1.00 96.06 109 LEU A O 1
ATOM 855 N N . VAL A 1 110 ? -8.834 -0.939 4.982 1.00 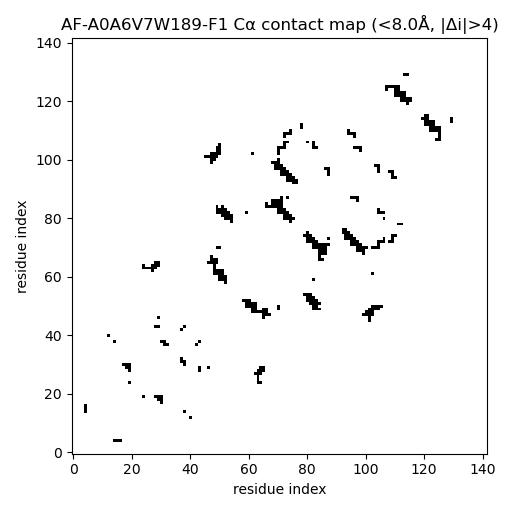94.88 110 VAL A N 1
ATOM 856 C CA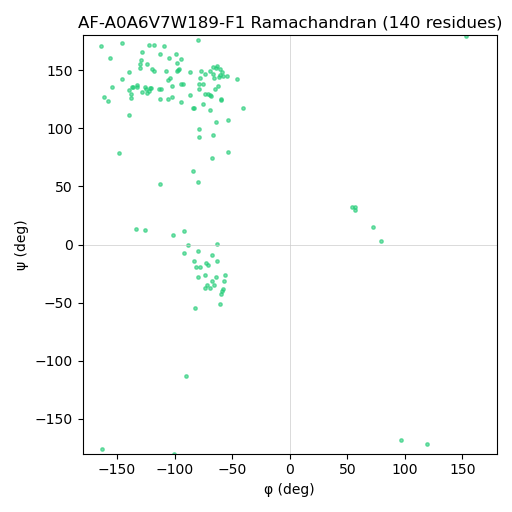 . VAL A 1 110 ? -8.990 -1.709 6.222 1.00 94.88 110 VAL A CA 1
ATOM 857 C C . VAL A 1 110 ? -9.890 -0.946 7.195 1.00 94.88 110 VAL A C 1
ATOM 859 O O . VAL A 1 110 ? -9.796 0.285 7.265 1.00 94.88 110 VAL A O 1
ATOM 862 N N . PRO A 1 111 ? -10.749 -1.636 7.969 1.00 94.69 111 PRO A N 1
ATOM 863 C CA . PRO A 1 111 ? -11.609 -0.984 8.948 1.00 94.69 111 PRO A CA 1
ATOM 864 C C . PRO A 1 111 ? -10.811 -0.116 9.924 1.00 94.69 111 PRO A C 1
ATOM 866 O O . PRO A 1 111 ? -9.687 -0.452 10.315 1.00 94.69 111 PRO A O 1
ATOM 869 N N . LYS A 1 112 ? -11.399 1.003 10.350 1.00 94.56 112 LYS A N 1
ATOM 870 C CA . LYS A 1 112 ? -10.875 1.760 11.487 1.00 94.56 112 LYS A CA 1
ATOM 871 C C . LYS A 1 112 ? -11.290 1.061 12.777 1.00 94.56 112 LYS A C 1
ATOM 873 O O . LYS A 1 112 ? -12.389 0.521 12.865 1.00 94.56 112 LYS A O 1
ATOM 878 N N . GLN A 1 113 ? -10.406 1.081 13.765 1.00 95.12 113 GLN A N 1
ATOM 879 C CA . GLN A 1 113 ? -10.665 0.550 15.097 1.00 95.12 113 GLN A CA 1
ATOM 880 C C . GLN A 1 113 ? -10.960 1.704 16.057 1.00 95.12 113 GLN A C 1
ATOM 882 O O . GLN A 1 113 ? -10.267 2.722 16.030 1.00 95.12 113 GLN A O 1
ATOM 887 N N . CYS A 1 114 ? -11.980 1.537 16.891 1.00 95.38 114 CYS A N 1
ATOM 888 C CA . CYS A 1 114 ? -12.325 2.446 17.977 1.00 95.38 114 CYS A CA 1
ATOM 889 C C . CYS A 1 114 ? -12.354 1.677 19.302 1.00 95.38 114 CYS A C 1
ATOM 891 O O . CYS A 1 114 ? -12.586 0.464 19.328 1.00 95.38 114 CYS A O 1
ATOM 893 N N . TRP A 1 115 ? -12.143 2.396 20.402 1.00 94.88 115 TRP A N 1
ATOM 894 C CA . TRP A 1 115 ? -12.347 1.851 21.738 1.00 94.88 115 TRP A CA 1
ATOM 895 C C . TRP A 1 115 ? -13.840 1.716 22.032 1.00 94.88 115 TRP A C 1
ATOM 897 O O . TRP A 1 115 ? -14.603 2.665 21.863 1.00 94.88 115 TRP A O 1
ATOM 907 N N . GLY A 1 116 ? -14.237 0.531 22.479 1.00 93.12 116 GLY A N 1
ATOM 908 C CA . GLY A 1 116 ? -15.507 0.268 23.135 1.00 93.12 116 GLY A CA 1
ATOM 909 C C . GLY A 1 116 ? -15.345 0.190 24.654 1.00 93.12 116 GLY A C 1
ATOM 910 O O . GLY A 1 116 ? -14.248 0.316 25.207 1.00 93.12 116 GLY A O 1
ATOM 911 N N . ASN A 1 117 ? -16.459 -0.052 25.345 1.00 91.00 117 ASN A N 1
ATOM 912 C CA . ASN A 1 117 ? -16.470 -0.202 26.799 1.00 91.00 117 ASN A CA 1
ATOM 913 C C . ASN A 1 117 ? -15.551 -1.349 27.249 1.00 91.00 117 ASN A C 1
ATOM 915 O O . ASN A 1 117 ? -15.389 -2.344 26.538 1.00 91.00 117 ASN A O 1
ATOM 919 N N . ASN A 1 118 ? -14.964 -1.212 28.441 1.00 89.88 118 ASN A N 1
ATOM 920 C CA . ASN A 1 118 ? -14.066 -2.203 29.050 1.00 89.88 118 ASN A CA 1
ATOM 921 C C . ASN A 1 118 ? -12.848 -2.578 28.181 1.00 89.88 118 ASN A C 1
ATOM 923 O O . ASN A 1 118 ? -12.389 -3.716 28.217 1.00 89.88 118 ASN A O 1
ATOM 927 N N . GLY A 1 119 ? -12.334 -1.639 27.376 1.00 87.31 119 GLY A N 1
ATOM 928 C CA . GLY A 1 119 ? -11.155 -1.868 26.530 1.00 87.31 119 GLY A CA 1
ATOM 929 C C . GLY A 1 119 ? -11.410 -2.784 25.331 1.00 87.31 119 GLY A C 1
ATOM 930 O O . GLY A 1 119 ? -10.461 -3.272 24.720 1.00 87.31 119 GLY A O 1
ATOM 931 N N . THR A 1 120 ? -12.676 -3.031 24.983 1.00 91.69 120 THR A N 1
ATOM 932 C CA . THR A 1 120 ? -13.027 -3.758 23.758 1.00 91.69 120 THR A CA 1
ATOM 933 C C . THR A 1 120 ? -12.656 -2.943 22.517 1.00 91.69 120 THR A C 1
ATOM 935 O O . THR A 1 120 ? -12.618 -1.714 22.553 1.00 91.69 120 THR A O 1
ATOM 938 N N . ILE A 1 121 ? -12.381 -3.622 21.402 1.00 92.50 121 ILE A N 1
ATOM 939 C CA . ILE A 1 121 ? -12.137 -2.984 20.103 1.00 92.50 121 ILE A CA 1
ATOM 940 C C . ILE A 1 121 ? -13.363 -3.196 19.220 1.00 92.50 121 ILE A C 1
ATOM 942 O O . ILE A 1 121 ? -13.765 -4.335 18.979 1.00 92.50 121 ILE A O 1
ATOM 946 N N . CYS A 1 122 ? -13.932 -2.111 18.699 1.00 92.25 122 CYS A N 1
ATOM 947 C CA . CYS A 1 122 ? -14.953 -2.163 17.657 1.00 92.25 122 CYS A CA 1
ATOM 948 C C . CYS A 1 122 ? -14.381 -1.691 16.314 1.00 92.25 122 CYS A C 1
ATOM 950 O O . CYS A 1 122 ? -13.465 -0.868 16.259 1.00 92.25 122 CYS A O 1
ATOM 952 N N . LYS A 1 123 ? -14.909 -2.243 15.217 1.00 93.88 123 LYS A N 1
ATOM 953 C CA . LYS A 1 123 ? -14.503 -1.907 13.847 1.00 93.88 123 LYS A CA 1
ATOM 954 C C . LYS A 1 123 ? -15.577 -1.059 13.182 1.00 93.88 123 LYS A C 1
ATOM 956 O O . LYS A 1 123 ? -16.766 -1.308 13.360 1.00 93.88 123 LYS A O 1
ATOM 961 N N . THR A 1 124 ? -15.156 -0.077 12.400 1.00 94.62 124 THR A N 1
ATOM 962 C CA . THR A 1 124 ? -16.048 0.831 11.678 1.00 94.62 124 THR A CA 1
ATOM 963 C C . THR A 1 124 ? -15.449 1.243 10.333 1.00 94.62 124 THR A C 1
ATOM 965 O O . THR A 1 124 ? -14.300 0.913 10.016 1.00 94.62 124 THR A O 1
ATOM 968 N N . SER A 1 125 ? -16.228 1.954 9.520 1.00 93.62 125 SER A N 1
ATOM 969 C CA . SER A 1 125 ? -15.741 2.529 8.267 1.00 93.62 125 SER A CA 1
ATOM 970 C C . SER A 1 125 ? -14.646 3.571 8.537 1.00 93.62 125 SER A C 1
ATOM 972 O O . SER A 1 125 ? -14.597 4.177 9.610 1.00 93.62 125 SER A O 1
ATOM 974 N N . PHE A 1 126 ? -13.748 3.794 7.575 1.00 91.62 126 PHE A N 1
ATOM 975 C CA . PHE A 1 126 ? -12.577 4.651 7.789 1.00 91.62 126 PHE A CA 1
ATOM 976 C C . PHE A 1 126 ? -12.941 6.088 8.217 1.00 91.62 126 PHE A C 1
ATOM 978 O O . PHE A 1 126 ? -12.318 6.643 9.127 1.00 91.62 126 PHE A O 1
ATOM 985 N N . GLU A 1 127 ? -14.004 6.651 7.642 1.00 93.56 127 GLU A N 1
ATOM 986 C CA . GLU A 1 127 ? -14.443 8.032 7.889 1.00 93.56 127 GLU A CA 1
ATOM 987 C C . GLU A 1 127 ? -15.267 8.193 9.179 1.00 93.56 127 GLU A C 1
ATOM 989 O O . GLU A 1 127 ? -15.356 9.289 9.726 1.00 93.56 127 GLU A O 1
ATOM 994 N N . THR A 1 128 ? -15.840 7.115 9.727 1.00 95.50 128 THR A N 1
ATOM 995 C CA . THR A 1 128 ? -16.716 7.199 10.908 1.00 95.50 128 THR A CA 1
ATOM 996 C C . THR A 1 128 ? -15.913 7.571 12.156 1.00 95.50 128 THR A C 1
ATOM 998 O O . THR A 1 128 ? -15.057 6.783 12.551 1.00 95.50 128 THR A O 1
ATOM 1001 N N . PRO A 1 129 ? -16.122 8.728 12.806 1.00 94.75 129 PRO A N 1
ATOM 1002 C CA . PRO A 1 129 ? -15.328 9.128 13.968 1.00 94.75 129 PRO A CA 1
ATOM 1003 C C . PRO A 1 129 ? -15.514 8.169 15.155 1.00 94.75 129 PRO A C 1
ATOM 1005 O O . PRO A 1 129 ? -16.569 7.561 15.317 1.00 94.75 129 PRO A O 1
ATOM 1008 N N . CYS A 1 130 ? -14.485 8.059 15.997 1.00 95.88 130 CYS A N 1
ATOM 1009 C CA . CYS A 1 130 ? -14.623 7.461 17.325 1.00 95.88 130 CYS A CA 1
ATOM 1010 C C . CYS A 1 130 ? -15.064 8.554 18.306 1.00 95.88 130 CYS A C 1
ATOM 1012 O O . CYS A 1 130 ? -14.662 9.708 18.149 1.00 95.88 130 CYS A O 1
ATOM 1014 N N . PHE A 1 131 ? -15.837 8.200 19.328 1.00 94.94 131 PHE A N 1
ATOM 1015 C CA . PHE A 1 131 ? -16.237 9.134 20.378 1.00 94.94 131 PHE A CA 1
ATOM 1016 C C . PHE A 1 131 ? -15.950 8.553 21.762 1.00 94.94 131 PHE A C 1
ATOM 1018 O O . PHE A 1 131 ? -15.810 7.343 21.929 1.00 94.94 131 PHE A O 1
ATOM 1025 N N . VAL A 1 132 ? -15.862 9.441 22.747 1.00 93.25 132 VAL A N 1
ATOM 1026 C CA . VAL A 1 132 ? -15.859 9.119 24.173 1.00 93.25 132 VAL A CA 1
ATOM 1027 C C . VAL A 1 132 ? -16.711 10.172 24.868 1.00 93.25 132 VAL A C 1
ATOM 1029 O O . VAL A 1 132 ? -16.571 11.362 24.590 1.00 93.25 132 VAL A O 1
ATOM 1032 N N . GLU A 1 133 ? -17.613 9.744 25.743 1.00 92.69 133 GLU A N 1
ATOM 1033 C CA . GLU A 1 133 ? -18.467 10.638 26.521 1.00 92.69 133 GLU A CA 1
ATOM 1034 C C . GLU A 1 133 ? -18.427 10.270 28.004 1.00 92.69 133 GLU A C 1
ATOM 1036 O O . GLU A 1 133 ? -18.197 9.118 28.380 1.00 92.69 133 GLU A O 1
ATOM 1041 N N . ARG A 1 134 ? -18.643 11.262 28.869 1.00 87.00 134 ARG A N 1
ATOM 1042 C CA . ARG A 1 134 ? -18.761 11.044 30.312 1.00 87.00 134 ARG A CA 1
ATOM 1043 C C . ARG A 1 134 ? -20.193 10.612 30.631 1.00 87.00 134 ARG A C 1
ATOM 1045 O O . ARG A 1 134 ? -21.123 11.390 30.447 1.00 87.00 134 ARG A O 1
ATOM 1052 N N . MET A 1 135 ? -20.376 9.401 31.154 1.00 83.38 135 MET A N 1
ATOM 1053 C CA . MET A 1 135 ? -21.688 8.937 31.622 1.00 83.38 135 MET A CA 1
ATOM 1054 C C . MET A 1 135 ? -22.088 9.616 32.942 1.00 83.38 135 MET A C 1
ATOM 1056 O O . MET A 1 135 ? -21.241 9.867 33.799 1.00 83.38 135 MET A O 1
ATOM 1060 N N . LYS A 1 136 ? -23.393 9.854 33.144 1.00 76.56 136 LYS A N 1
ATOM 1061 C CA . LYS A 1 136 ? -23.960 10.555 34.319 1.00 76.56 136 LYS A CA 1
ATOM 1062 C C . LYS A 1 136 ? -23.756 9.878 35.689 1.00 76.56 136 LYS A C 1
ATOM 1064 O O . LYS A 1 136 ? -24.157 10.456 36.690 1.00 76.56 136 LYS A O 1
ATOM 1069 N N . ASN A 1 137 ? -23.089 8.726 35.780 1.00 66.25 137 ASN A N 1
ATOM 1070 C CA . ASN A 1 137 ? -22.949 7.981 37.040 1.00 66.25 137 ASN A CA 1
ATOM 1071 C C . ASN A 1 137 ? -21.517 7.939 37.580 1.00 66.25 137 ASN A C 1
ATOM 1073 O O . ASN A 1 137 ? -21.001 6.888 37.945 1.00 66.25 137 ASN A O 1
ATOM 1077 N N . ASN A 1 138 ? -20.903 9.109 37.704 1.00 53.84 138 ASN A N 1
ATOM 1078 C CA . ASN A 1 138 ? -20.038 9.359 38.847 1.00 53.84 138 ASN A CA 1
ATOM 1079 C C . ASN A 1 138 ? -20.311 10.791 39.281 1.00 53.84 138 ASN A C 1
ATOM 1081 O O . ASN A 1 138 ? -20.029 11.720 38.521 1.00 53.84 138 ASN A O 1
ATOM 1085 N N . THR A 1 139 ? -20.924 10.931 40.456 1.00 52.75 139 THR A N 1
ATOM 1086 C CA . THR A 1 139 ? -21.201 12.178 41.173 1.00 52.75 139 THR A CA 1
ATOM 1087 C C . THR A 1 139 ? -19.908 12.977 41.340 1.00 52.75 139 THR A C 1
ATOM 1089 O O . THR A 1 139 ? -19.254 12.929 42.377 1.00 52.75 139 THR A O 1
ATOM 1092 N N . GLY A 1 140 ? -19.499 13.677 40.288 1.00 52.78 140 GLY A N 1
ATOM 1093 C CA . GLY A 1 140 ? -18.666 14.854 40.408 1.00 52.78 140 GLY A CA 1
ATOM 1094 C C . GLY A 1 140 ? -19.618 15.953 40.810 1.00 52.78 140 GLY A C 1
ATOM 1095 O O . GLY A 1 140 ? -20.384 16.414 39.974 1.00 52.78 140 GLY A O 1
ATOM 1096 N N . ILE A 1 141 ? -19.631 16.238 42.107 1.00 53.03 141 ILE A N 1
ATOM 1097 C CA . ILE A 1 141 ? -20.079 17.510 42.660 1.00 53.03 141 ILE A CA 1
ATOM 1098 C C . ILE A 1 141 ? -19.537 18.611 41.734 1.00 53.03 141 ILE A C 1
ATOM 1100 O O . ILE A 1 141 ? -18.318 18.687 41.554 1.00 53.03 141 ILE A O 1
ATOM 1104 N N . ASP A 1 142 ? -20.443 19.361 41.108 1.00 53.38 142 ASP A N 1
ATOM 1105 C CA . ASP A 1 142 ? -20.153 20.709 40.614 1.00 53.38 142 ASP A CA 1
ATOM 1106 C C . ASP A 1 142 ? -20.108 21.667 41.816 1.00 53.38 142 ASP A C 1
ATOM 1108 O O . ASP A 1 142 ? -20.937 21.483 42.744 1.00 53.38 142 ASP A O 1
#

Foldseek 3Di:
DDDADDDDDPDPDGDHDDAQDPPDRPAAGEDDDPDPPCPDPVNSVFAAWEWFDFQPDPDTDIDSYGQPAWWKWKAFLVRRIGTDRDDDDPDPRMFMDIDHGHHPHDNQVGWGWEADPPRDIDTHGPPDDHDDDDDPPDPPDD

Mean predicted aligned error: 8.68 Å

Radius of gyration: 22.31 Å; Cα contacts (8 Å, |Δi|>4): 217; chains: 1; bounding box: 58×36×72 Å

Nearest PDB structures (foldseek):
  6r5m-assembly3_C  TM=7.749E-01  e=5.839E-01  Dendroaspis polylepis
  7ypl-assembly1_A  TM=2.646E-01  e=1.185E+00  Homo sapiens
  3wdh-assembly1_A  TM=1.994E-01  e=7.376E+00  Anoxybacillus sp. LM18-11

Solvent-accessible surface area (backbone atoms only — not comparable to full-atom values): 9138 Å² total; per-residue (Å²): 134,85,83,73,82,77,80,95,65,99,56,97,70,88,77,78,85,80,70,64,65,86,86,74,60,90,53,76,43,69,70,68,84,91,50,88,88,50,84,41,72,67,51,62,68,72,42,36,26,23,29,32,32,50,80,90,46,96,62,71,42,75,46,41,49,59,37,90,73,30,18,17,23,36,31,44,83,84,63,47,47,41,23,31,65,37,73,69,73,99,50,94,67,44,46,63,45,68,39,78,51,63,55,55,31,46,73,70,76,35,69,33,70,34,75,42,78,95,79,36,78,42,76,43,58,58,85,61,79,78,78,86,79,88,68,92,85,64,90,70,82,128